Protein AF-A0A226MWG5-F1 (afdb_monomer_lite)

Organism: Callipepla squamata (NCBI:txid9009)

Secondary structure (DSSP, 8-state):
----------HHHHHHHHHHT--S-TT---EEE-TTT-BEEEE-TTHHHHTT--HHHHTT-BGGGGS-TTTHHHHHHHHGGG----S---------

Sequence (96 aa):
MFHTDVVTYSIEELVAVASEHTPKNSDTFVAVFSLLSGRIVHISEQAASILNCKKKVLDSSRFVELLAPQDASVFYTHTDQSHLPLWSTESQTGGT

Foldseek 3Di:
DDPPPPDDDDPVRVVVVVVVPDDVDLQDWDFDADLAQQFTPDIDPSVCVNLVHDPVCNHRDRPCVSPDPVCSVVVCVVCVVVVRDPNPDPPPPPDD

InterPro domains:
  IPR048814 Period circadian protein homolog 1-3, PAS-A domain [PF21353] (27-93)
  IPR050760 Period circadian regulator [PTHR11269] (3-93)

Radius of gyration: 15.82 Å; chains: 1; bounding box: 39×51×32 Å

Structure (mmCIF, N/CA/C/O backbone):
data_AF-A0A226MWG5-F1
#
_entry.id   AF-A0A226MWG5-F1
#
loop_
_atom_site.group_PDB
_atom_site.id
_atom_site.type_symbol
_atom_site.label_atom_id
_atom_site.label_alt_id
_atom_site.label_comp_id
_atom_site.label_asym_id
_atom_site.label_entity_id
_atom_site.label_seq_id
_atom_site.pdbx_PDB_ins_code
_atom_site.Cartn_x
_atom_site.Cartn_y
_atom_site.Cartn_z
_atom_site.occupancy
_atom_site.B_iso_or_equiv
_atom_site.auth_seq_id
_atom_site.auth_comp_id
_atom_site.auth_asym_id
_atom_site.auth_atom_id
_atom_site.pdbx_PDB_model_num
ATOM 1 N N . MET A 1 1 ? 23.412 -13.337 -21.644 1.00 40.44 1 MET A N 1
ATOM 2 C CA . MET A 1 1 ? 23.157 -13.415 -20.192 1.00 40.44 1 MET A CA 1
ATOM 3 C C . MET A 1 1 ? 23.088 -11.988 -19.688 1.00 40.44 1 MET A C 1
ATOM 5 O O . MET A 1 1 ? 24.120 -11.336 -19.644 1.00 40.44 1 MET A O 1
ATOM 9 N N . PHE A 1 2 ? 21.892 -11.460 -19.438 1.00 49.44 2 PHE A N 1
ATOM 10 C CA . PHE A 1 2 ? 21.760 -10.134 -18.840 1.00 49.44 2 PHE A CA 1
ATOM 11 C C . PHE A 1 2 ? 21.919 -10.316 -17.333 1.00 49.44 2 PHE A C 1
ATOM 13 O O . PHE A 1 2 ? 21.024 -10.835 -16.676 1.00 49.44 2 PHE A O 1
ATOM 20 N N . HIS A 1 3 ? 23.096 -9.986 -16.807 1.00 48.12 3 HIS A N 1
ATOM 21 C CA . HIS A 1 3 ? 23.249 -9.771 -15.375 1.00 48.12 3 HIS A CA 1
ATOM 22 C C . HIS A 1 3 ? 22.648 -8.396 -15.096 1.00 48.12 3 HIS A C 1
ATOM 24 O O . HIS A 1 3 ? 23.328 -7.378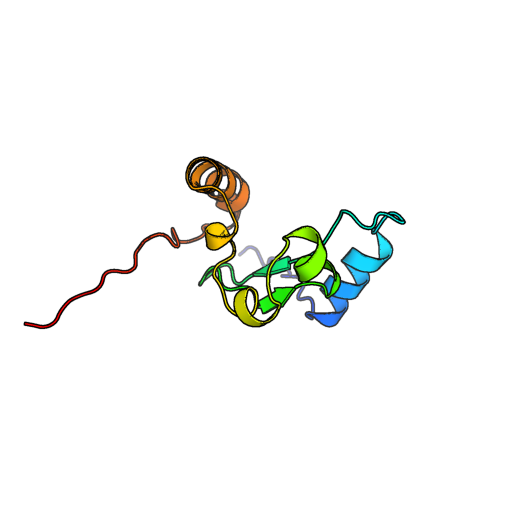 -15.183 1.00 48.12 3 HIS A O 1
ATOM 30 N N . THR A 1 4 ? 21.334 -8.348 -14.903 1.00 56.12 4 THR A N 1
ATOM 31 C CA . THR A 1 4 ? 20.707 -7.197 -14.262 1.00 56.12 4 THR A CA 1
ATOM 32 C C . THR A 1 4 ? 21.203 -7.197 -12.829 1.00 56.12 4 THR A C 1
ATOM 34 O O . THR A 1 4 ? 20.829 -8.073 -12.052 1.00 56.12 4 THR A O 1
ATOM 37 N N . ASP A 1 5 ? 22.088 -6.256 -12.519 1.00 61.53 5 ASP A N 1
ATOM 38 C CA . ASP A 1 5 ? 22.415 -5.880 -11.150 1.00 61.53 5 ASP A CA 1
ATOM 39 C C . ASP A 1 5 ? 21.100 -5.404 -10.515 1.00 61.53 5 ASP A C 1
ATOM 41 O O . ASP A 1 5 ? 20.613 -4.302 -10.775 1.00 61.53 5 ASP A O 1
ATOM 45 N N . VAL A 1 6 ? 20.402 -6.323 -9.844 1.00 66.69 6 VAL A N 1
ATOM 46 C CA . VAL A 1 6 ? 19.168 -6.002 -9.134 1.00 66.69 6 VAL A CA 1
ATOM 47 C C . VAL A 1 6 ? 19.605 -5.261 -7.888 1.00 66.69 6 VAL A C 1
ATOM 49 O O . VAL A 1 6 ? 20.097 -5.873 -6.942 1.00 66.69 6 VAL A O 1
ATOM 52 N N . VAL A 1 7 ? 19.429 -3.943 -7.898 1.00 75.00 7 VAL A N 1
ATOM 53 C CA . VAL A 1 7 ? 19.647 -3.137 -6.702 1.00 75.00 7 VAL A CA 1
ATOM 54 C C . VAL A 1 7 ? 18.605 -3.554 -5.672 1.00 75.00 7 VAL A C 1
ATOM 56 O O . VAL A 1 7 ? 17.399 -3.406 -5.876 1.00 75.00 7 VAL A O 1
ATOM 59 N N . THR A 1 8 ? 19.077 -4.135 -4.578 1.00 77.75 8 THR A N 1
ATOM 60 C CA . THR A 1 8 ? 18.239 -4.503 -3.443 1.00 77.75 8 THR A CA 1
ATOM 61 C C . THR A 1 8 ? 18.190 -3.345 -2.468 1.00 77.75 8 THR A C 1
ATOM 63 O O . THR A 1 8 ? 19.237 -2.819 -2.102 1.00 77.75 8 THR A O 1
ATOM 66 N N . TYR A 1 9 ? 16.989 -3.011 -2.012 1.00 80.62 9 TYR A N 1
ATOM 67 C CA . TYR A 1 9 ? 16.775 -2.033 -0.956 1.00 80.62 9 TYR A CA 1
ATOM 68 C C . TYR A 1 9 ? 16.108 -2.714 0.233 1.00 80.62 9 TYR A C 1
ATOM 70 O O . TYR A 1 9 ? 15.182 -3.518 0.063 1.00 80.62 9 TYR A O 1
ATOM 78 N N . SER A 1 10 ? 16.561 -2.385 1.435 1.00 84.62 10 SER A N 1
ATOM 79 C CA . SER A 1 10 ? 15.841 -2.691 2.660 1.00 84.62 10 SER A CA 1
ATOM 80 C C . SER A 1 10 ? 14.566 -1.843 2.744 1.00 84.62 10 SER A C 1
ATOM 82 O O . SER A 1 10 ? 14.408 -0.826 2.062 1.00 84.62 10 SER A O 1
ATOM 84 N N . ILE A 1 11 ? 13.620 -2.255 3.588 1.00 78.19 11 ILE A N 1
ATOM 85 C CA . ILE A 1 11 ? 12.401 -1.470 3.811 1.00 78.19 11 ILE A CA 1
ATOM 86 C C . ILE A 1 11 ? 12.758 -0.097 4.384 1.00 78.19 11 ILE A C 1
ATOM 88 O O . ILE A 1 11 ? 12.184 0.906 3.972 1.00 78.19 11 ILE A O 1
ATOM 92 N N . GLU A 1 12 ? 13.729 -0.043 5.291 1.00 80.81 12 GLU A N 1
ATOM 93 C CA . GLU A 1 12 ? 14.226 1.191 5.895 1.00 80.81 12 GLU A CA 1
ATOM 94 C C . GLU A 1 12 ? 14.818 2.135 4.840 1.00 80.81 12 GLU A C 1
ATOM 96 O O . GLU A 1 12 ? 14.563 3.337 4.886 1.00 80.81 12 GLU A O 1
ATOM 101 N N . GLU A 1 13 ? 15.543 1.600 3.854 1.00 82.81 13 GLU A N 1
ATOM 102 C CA . GLU A 1 13 ? 16.085 2.381 2.735 1.00 82.81 13 GLU A CA 1
ATOM 103 C C . GLU A 1 13 ? 14.973 2.918 1.825 1.00 82.81 13 GLU A C 1
ATOM 105 O O . GLU A 1 13 ? 14.987 4.096 1.469 1.00 82.81 13 GLU A O 1
ATOM 110 N N . LEU A 1 14 ? 13.963 2.101 1.503 1.00 77.25 14 LEU A N 1
ATOM 111 C CA . LEU A 1 14 ? 12.801 2.548 0.722 1.00 77.25 14 LEU A CA 1
ATOM 112 C C . LEU A 1 14 ? 12.014 3.647 1.447 1.00 77.25 14 LEU A C 1
ATOM 114 O O . LEU A 1 14 ? 11.565 4.610 0.823 1.00 77.25 14 LEU A O 1
ATOM 118 N N . VAL A 1 15 ? 11.875 3.525 2.767 1.00 73.44 15 VAL A N 1
ATOM 119 C CA . VAL A 1 15 ? 11.251 4.547 3.616 1.00 73.44 15 VAL A CA 1
ATOM 120 C C . VAL A 1 15 ? 12.068 5.832 3.606 1.00 73.44 15 VAL A C 1
ATOM 122 O O . VAL A 1 15 ? 11.493 6.908 3.443 1.00 73.44 15 VAL A O 1
ATOM 125 N N . ALA A 1 16 ? 13.393 5.738 3.728 1.00 78.25 16 ALA A N 1
ATOM 126 C CA . ALA A 1 16 ? 14.278 6.895 3.698 1.00 78.25 16 ALA A CA 1
ATOM 127 C C . ALA A 1 16 ? 14.188 7.640 2.356 1.00 78.25 16 ALA A C 1
ATOM 129 O O . ALA A 1 16 ? 13.949 8.849 2.355 1.00 78.25 16 ALA A O 1
ATOM 130 N N . VAL A 1 17 ? 14.263 6.924 1.228 1.00 71.19 17 VAL A N 1
ATOM 131 C CA . VAL A 1 17 ? 14.146 7.503 -0.126 1.00 71.19 17 VAL A CA 1
ATOM 132 C C . VAL A 1 17 ? 12.812 8.219 -0.307 1.00 71.19 17 VAL A C 1
ATOM 134 O O . VAL A 1 17 ? 12.765 9.335 -0.832 1.00 71.19 17 VAL A O 1
ATOM 137 N N . ALA A 1 18 ? 11.724 7.607 0.157 1.00 66.25 18 ALA A N 1
ATOM 138 C CA . ALA A 1 18 ? 10.410 8.212 0.042 1.00 66.25 18 ALA A CA 1
ATOM 139 C C . ALA A 1 18 ? 10.227 9.409 0.996 1.00 66.25 18 ALA A C 1
ATOM 141 O O . ALA A 1 18 ? 9.548 10.369 0.638 1.00 66.25 18 ALA A O 1
ATOM 142 N N . SER A 1 19 ? 10.885 9.389 2.163 1.00 63.31 19 SER A N 1
ATOM 143 C CA . SER A 1 19 ? 10.886 10.497 3.128 1.00 63.31 19 SER A CA 1
ATOM 144 C C . SER A 1 19 ? 11.686 11.716 2.647 1.00 63.31 19 SER A C 1
ATOM 146 O O . SER A 1 19 ? 11.295 12.857 2.899 1.00 63.31 19 SER A O 1
ATOM 148 N N . GLU A 1 20 ? 12.771 11.486 1.903 1.00 60.59 20 GLU A N 1
ATOM 149 C CA . GLU A 1 20 ? 13.630 12.536 1.342 1.00 60.59 20 GLU A CA 1
ATOM 150 C C . GLU A 1 20 ? 12.910 13.335 0.244 1.00 60.59 20 GLU A C 1
ATOM 152 O O . GLU A 1 20 ? 13.168 14.523 0.056 1.00 60.59 20 GLU A O 1
ATOM 157 N N . HIS A 1 21 ? 11.948 12.699 -0.433 1.00 52.66 21 HIS A N 1
ATOM 158 C CA . HIS A 1 21 ? 11.167 13.292 -1.518 1.00 52.66 21 HIS A CA 1
ATOM 159 C C . HIS A 1 21 ? 9.765 13.726 -1.104 1.00 52.66 21 HIS A C 1
ATOM 161 O O . HIS A 1 21 ? 9.055 14.288 -1.937 1.00 52.66 21 HIS A O 1
ATOM 167 N N . THR A 1 22 ? 9.345 13.493 0.145 1.00 50.06 22 THR A N 1
ATOM 168 C CA . THR A 1 22 ? 8.071 14.026 0.632 1.00 50.06 22 THR A CA 1
ATOM 169 C C . THR A 1 22 ? 8.135 15.549 0.579 1.00 50.06 22 THR A C 1
ATOM 171 O O . THR A 1 22 ? 8.911 16.164 1.320 1.00 50.06 22 THR A O 1
ATOM 174 N N . PRO A 1 23 ? 7.284 16.213 -0.226 1.00 51.38 23 PRO A N 1
ATOM 175 C CA . PRO A 1 23 ? 6.934 17.583 0.080 1.00 51.38 23 PRO A CA 1
ATOM 176 C C . PRO A 1 23 ? 6.414 17.609 1.520 1.00 51.38 23 PRO A C 1
ATOM 178 O O . PRO A 1 23 ? 6.040 16.593 2.100 1.00 51.38 23 PRO A O 1
ATOM 181 N N . LYS A 1 24 ? 6.334 18.788 2.116 1.00 60.31 24 LYS A N 1
ATOM 182 C CA . LYS A 1 24 ? 5.692 19.014 3.417 1.00 60.31 24 LYS A CA 1
ATOM 183 C C . LYS A 1 24 ? 4.161 18.792 3.323 1.00 60.31 24 LYS A C 1
ATOM 185 O O . LYS A 1 24 ? 3.394 19.657 3.729 1.00 60.31 24 LYS A O 1
ATOM 190 N N . ASN A 1 25 ? 3.707 17.712 2.684 1.00 64.19 25 ASN A N 1
ATOM 191 C CA . ASN A 1 25 ? 2.326 17.408 2.358 1.00 64.19 25 ASN A CA 1
ATOM 192 C C . ASN A 1 25 ? 1.818 16.279 3.263 1.00 64.19 25 ASN A C 1
ATOM 194 O O . ASN A 1 25 ? 2.283 15.145 3.245 1.00 64.19 25 ASN A O 1
ATOM 198 N N . SER A 1 26 ? 0.817 16.598 4.074 1.00 74.12 26 SER A N 1
ATOM 199 C CA . SER A 1 26 ? 0.124 15.618 4.918 1.00 74.12 26 SER A CA 1
ATOM 200 C C . SER A 1 26 ? -0.748 14.644 4.124 1.00 74.12 26 SER A C 1
ATOM 202 O O . SER A 1 26 ? -1.329 13.741 4.713 1.00 74.12 26 SER A O 1
ATOM 204 N N . ASP A 1 27 ? -0.847 14.834 2.806 1.00 84.19 27 ASP A N 1
ATOM 205 C CA . ASP A 1 27 ? -1.823 14.165 1.942 1.00 84.19 27 ASP A CA 1
ATOM 206 C C . ASP A 1 27 ? -1.194 13.037 1.109 1.00 84.19 27 ASP A C 1
ATOM 208 O O . ASP A 1 27 ? -1.858 12.417 0.284 1.00 84.19 27 ASP A O 1
ATOM 212 N N . THR A 1 28 ? 0.104 12.772 1.287 1.00 85.00 28 THR A N 1
ATOM 213 C CA . THR A 1 28 ? 0.827 11.692 0.602 1.00 85.00 28 THR A CA 1
ATOM 214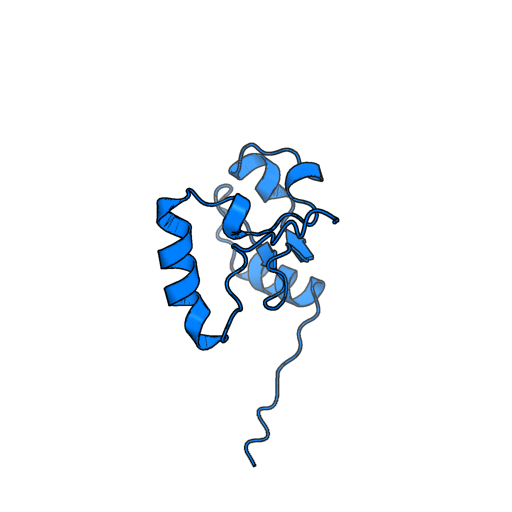 C C . THR A 1 28 ? 1.283 10.635 1.601 1.00 85.00 28 THR A C 1
ATOM 216 O O . THR A 1 28 ? 1.693 10.943 2.721 1.00 85.00 28 THR A O 1
ATOM 219 N N . PHE A 1 29 ? 1.218 9.374 1.182 1.00 86.75 29 PHE A N 1
ATOM 220 C CA . PHE A 1 29 ? 1.738 8.230 1.921 1.00 86.75 29 PHE A CA 1
ATOM 221 C C . PHE A 1 29 ? 2.490 7.290 0.981 1.00 86.75 29 PHE A C 1
ATOM 223 O O . PHE A 1 29 ? 2.361 7.376 -0.241 1.00 86.75 29 PHE A O 1
ATOM 230 N N . VAL A 1 30 ? 3.263 6.381 1.566 1.00 85.94 30 VAL A N 1
ATOM 231 C CA . VAL A 1 30 ? 4.098 5.420 0.839 1.00 85.94 30 VAL A CA 1
ATOM 232 C C . VAL A 1 30 ? 3.697 4.016 1.263 1.00 85.94 30 VAL A C 1
ATOM 234 O O . VAL A 1 30 ? 3.531 3.747 2.455 1.00 85.94 30 VAL A O 1
ATOM 237 N N . ALA A 1 31 ? 3.552 3.118 0.292 1.00 88.38 31 ALA A N 1
ATOM 238 C CA . ALA A 1 31 ? 3.304 1.704 0.529 1.00 88.38 31 ALA A CA 1
ATOM 239 C C . ALA A 1 31 ? 4.252 0.858 -0.323 1.00 88.38 31 ALA A C 1
ATOM 241 O O . ALA A 1 31 ? 4.428 1.108 -1.514 1.00 88.38 31 ALA A O 1
ATOM 242 N N . VAL A 1 32 ? 4.829 -0.165 0.299 1.00 87.75 32 VAL A N 1
ATOM 243 C CA . VAL A 1 32 ? 5.617 -1.208 -0.355 1.00 87.75 32 VAL A CA 1
ATOM 244 C C . VAL A 1 32 ? 4.824 -2.497 -0.237 1.00 87.75 32 VAL A C 1
ATOM 246 O O . VAL A 1 32 ? 4.457 -2.911 0.865 1.00 87.75 32 VAL A O 1
ATOM 249 N N . PHE A 1 33 ? 4.555 -3.143 -1.362 1.00 88.31 33 PHE A N 1
ATOM 250 C CA . PHE A 1 33 ? 3.816 -4.397 -1.409 1.00 88.31 33 PHE A CA 1
ATOM 251 C C . PHE A 1 33 ? 4.598 -5.461 -2.171 1.00 88.31 33 PHE A C 1
ATOM 253 O O . PHE A 1 33 ? 5.417 -5.185 -3.045 1.00 88.31 33 PHE A O 1
ATOM 260 N N . SER A 1 34 ? 4.329 -6.710 -1.821 1.00 85.25 34 SER A N 1
ATOM 261 C CA . SER A 1 34 ? 4.884 -7.867 -2.502 1.00 85.25 34 SER A CA 1
ATOM 262 C C . SER A 1 34 ? 4.278 -7.984 -3.895 1.00 85.25 34 SER A C 1
ATOM 264 O O . SER A 1 34 ? 3.072 -8.143 -4.039 1.00 85.25 34 SER A O 1
ATOM 266 N N . LEU A 1 35 ? 5.124 -8.001 -4.918 1.00 80.19 35 LEU A N 1
ATOM 267 C CA . LEU A 1 35 ? 4.721 -8.269 -6.298 1.00 80.19 35 LEU A CA 1
ATOM 268 C C . LEU A 1 35 ? 4.059 -9.657 -6.457 1.00 80.19 35 LEU A C 1
ATOM 270 O O . LEU A 1 35 ? 3.088 -9.818 -7.191 1.00 80.19 35 LEU A O 1
ATOM 274 N N . LEU A 1 36 ? 4.522 -10.652 -5.695 1.00 80.69 36 LEU A N 1
ATOM 275 C CA . LEU A 1 36 ? 4.004 -12.023 -5.748 1.00 80.69 36 LEU A CA 1
ATOM 276 C C . LEU A 1 36 ? 2.598 -12.161 -5.149 1.00 80.69 36 LEU A C 1
ATOM 278 O O . LEU A 1 36 ? 1.765 -12.877 -5.694 1.00 80.69 36 LEU A O 1
ATOM 282 N N . SER A 1 37 ? 2.340 -11.513 -4.011 1.00 85.12 37 SER A N 1
AT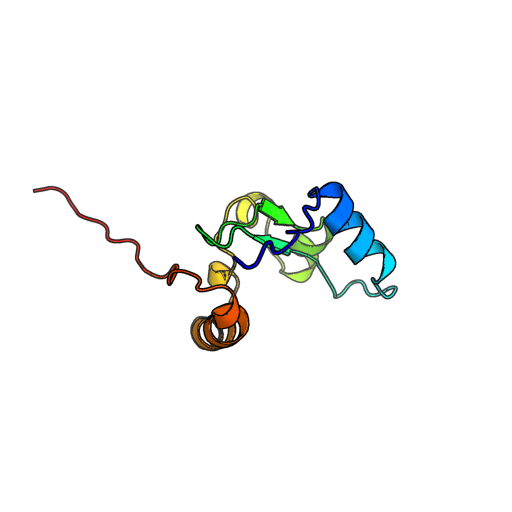OM 283 C CA . SER A 1 37 ? 1.109 -11.730 -3.229 1.00 85.12 37 SER A CA 1
ATOM 284 C C . SER A 1 37 ? 0.163 -10.533 -3.186 1.00 85.12 37 SER A C 1
ATOM 286 O O . SER A 1 37 ? -0.972 -10.662 -2.724 1.00 85.12 37 SER A O 1
ATOM 288 N N . GLY A 1 38 ? 0.652 -9.360 -3.575 1.00 87.12 38 GLY A N 1
ATOM 289 C CA . GLY A 1 38 ? -0.023 -8.078 -3.425 1.00 87.12 38 GLY A CA 1
ATOM 290 C C . GLY A 1 38 ? -0.102 -7.534 -2.023 1.00 87.12 38 GLY A C 1
ATOM 291 O O . GLY A 1 38 ? -0.612 -6.430 -1.838 1.00 87.12 38 GLY A O 1
ATOM 292 N N . ARG A 1 39 ? 0.379 -8.290 -1.034 1.00 90.69 39 ARG A N 1
ATOM 293 C CA . ARG A 1 39 ? 0.289 -7.895 0.366 1.00 90.69 39 ARG A CA 1
ATOM 294 C C . ARG A 1 39 ? 1.228 -6.744 0.662 1.00 90.69 39 ARG A C 1
ATOM 296 O O . ARG A 1 39 ? 2.389 -6.762 0.250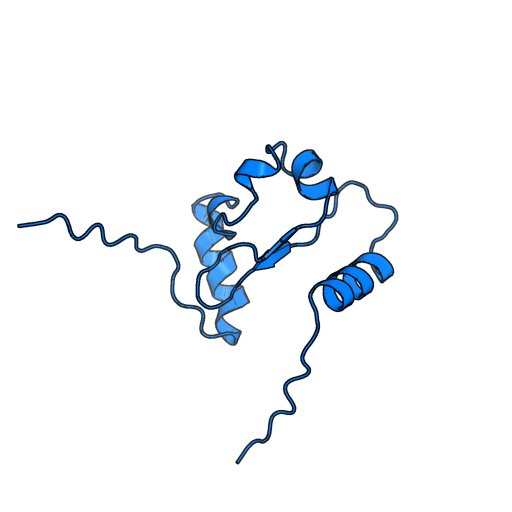 1.00 90.69 39 ARG A O 1
ATOM 303 N N . ILE A 1 40 ? 0.723 -5.783 1.416 1.00 90.94 40 ILE A N 1
ATOM 304 C CA . ILE A 1 40 ? 1.498 -4.674 1.955 1.00 90.94 40 ILE A CA 1
ATOM 305 C C . ILE A 1 40 ? 2.540 -5.242 2.928 1.00 90.94 40 ILE A C 1
ATOM 307 O O . ILE A 1 40 ? 2.195 -5.911 3.901 1.00 90.94 40 ILE A O 1
ATOM 311 N N . VAL A 1 41 ? 3.815 -4.987 2.633 1.00 88.44 41 VAL A N 1
ATOM 312 C CA . VAL A 1 41 ? 4.979 -5.353 3.460 1.00 88.44 41 VAL A CA 1
ATOM 313 C C . VAL A 1 41 ? 5.365 -4.185 4.363 1.00 88.44 41 VAL A C 1
ATOM 315 O O . VAL A 1 41 ? 5.775 -4.384 5.502 1.00 88.44 41 VAL A O 1
ATOM 318 N N . HIS A 1 42 ? 5.199 -2.961 3.865 1.00 87.94 42 HIS A N 1
ATOM 319 C CA . HIS A 1 42 ? 5.401 -1.746 4.635 1.00 87.94 42 HIS A CA 1
ATOM 320 C C . HIS A 1 42 ? 4.423 -0.661 4.193 1.00 87.94 42 HIS A C 1
ATOM 322 O O . HIS A 1 42 ? 4.131 -0.523 3.006 1.00 87.94 42 HIS A O 1
ATOM 328 N N . ILE A 1 43 ? 3.951 0.139 5.145 1.00 87.19 43 ILE A N 1
ATOM 329 C CA . ILE A 1 43 ? 3.136 1.320 4.880 1.00 87.19 43 ILE A CA 1
ATOM 330 C C . ILE A 1 43 ? 3.493 2.423 5.876 1.00 87.19 43 ILE A C 1
ATOM 332 O O . ILE A 1 43 ? 3.614 2.169 7.077 1.00 87.19 43 ILE A O 1
ATOM 336 N N . SER A 1 44 ? 3.674 3.644 5.373 1.00 85.06 44 SER A N 1
ATOM 337 C CA . SER A 1 44 ? 4.036 4.802 6.197 1.00 85.06 44 SER A CA 1
ATOM 338 C C . SER A 1 44 ? 2.964 5.102 7.248 1.00 85.06 44 SER A C 1
ATOM 340 O O . SER A 1 44 ? 1.770 4.923 6.989 1.00 85.06 44 SER A O 1
ATOM 342 N N . GLU A 1 45 ? 3.365 5.629 8.406 1.00 83.88 45 GLU A N 1
ATOM 343 C CA . GLU A 1 45 ? 2.474 5.823 9.559 1.00 83.88 45 GLU A CA 1
ATOM 344 C C . GLU A 1 45 ? 1.242 6.691 9.260 1.00 83.88 45 GLU A C 1
ATOM 346 O O . GLU A 1 45 ? 0.145 6.378 9.729 1.00 83.88 45 GLU A O 1
ATOM 351 N N . GLN A 1 46 ? 1.390 7.732 8.434 1.00 85.44 46 GLN A N 1
ATOM 352 C CA . GLN A 1 46 ? 0.296 8.647 8.085 1.00 85.44 46 GLN A CA 1
ATOM 353 C C . GLN A 1 46 ? -0.806 8.026 7.208 1.00 85.44 46 GLN A C 1
ATOM 355 O O . GLN A 1 46 ? -1.902 8.583 7.123 1.00 85.44 46 GLN A O 1
ATOM 360 N N . ALA A 1 47 ? -0.564 6.868 6.581 1.00 88.69 47 ALA A N 1
ATOM 361 C CA . ALA A 1 47 ? -1.504 6.273 5.629 1.00 88.69 47 ALA A CA 1
ATOM 362 C C . ALA A 1 47 ? -2.861 5.945 6.263 1.00 88.69 47 ALA A C 1
ATOM 364 O O . ALA A 1 47 ? -3.896 6.132 5.636 1.00 88.69 47 ALA A O 1
ATOM 365 N N . ALA A 1 48 ? -2.869 5.509 7.527 1.00 90.31 48 ALA A N 1
ATOM 366 C CA . ALA A 1 48 ? -4.100 5.237 8.267 1.00 90.31 48 ALA A CA 1
ATOM 367 C C . ALA A 1 48 ? -4.997 6.483 8.371 1.00 90.31 48 ALA A C 1
ATOM 369 O O . ALA A 1 48 ? -6.214 6.384 8.224 1.00 90.31 48 ALA A O 1
ATOM 370 N N . SER A 1 49 ? -4.391 7.658 8.571 1.00 89.62 49 SER A N 1
ATOM 371 C CA . SER A 1 49 ? -5.113 8.930 8.627 1.00 89.62 49 SER A CA 1
ATOM 372 C C . SER A 1 49 ? -5.619 9.352 7.249 1.00 89.62 49 SER A C 1
ATOM 374 O O . SER A 1 49 ? -6.775 9.743 7.126 1.00 89.62 49 SER A O 1
ATOM 376 N N . ILE A 1 50 ? -4.779 9.249 6.215 1.00 90.62 50 ILE A N 1
ATOM 377 C CA . ILE A 1 50 ? -5.123 9.670 4.844 1.00 90.62 50 ILE A CA 1
ATOM 378 C C . ILE A 1 50 ? -6.220 8.781 4.250 1.00 90.62 50 ILE A C 1
ATOM 380 O O . ILE A 1 50 ? -7.178 9.275 3.664 1.00 90.62 50 ILE A O 1
ATOM 384 N N . LEU A 1 51 ? -6.110 7.466 4.439 1.00 91.06 51 LEU A N 1
ATOM 385 C CA . LEU A 1 51 ? -7.074 6.482 3.941 1.00 91.06 51 LEU A CA 1
ATOM 386 C C . LEU A 1 51 ? -8.298 6.332 4.852 1.00 91.06 51 LEU A C 1
ATOM 388 O O . LEU A 1 51 ? -9.180 5.526 4.559 1.00 91.06 51 LEU A O 1
ATOM 392 N N . ASN A 1 52 ? -8.341 7.054 5.978 1.00 92.12 52 ASN A N 1
ATOM 393 C CA . ASN A 1 52 ? -9.372 6.920 7.007 1.00 92.12 52 ASN A CA 1
ATOM 394 C C . ASN A 1 52 ? -9.608 5.446 7.423 1.00 92.12 52 ASN A C 1
ATOM 396 O O . ASN A 1 52 ? -10.738 4.978 7.574 1.00 92.12 52 ASN A O 1
ATOM 400 N N . CYS A 1 53 ? -8.514 4.695 7.577 1.00 88.75 53 CYS A N 1
ATOM 401 C CA . CYS A 1 53 ? -8.501 3.259 7.849 1.00 88.75 53 CYS A CA 1
ATOM 402 C C . CYS A 1 53 ? -7.758 2.959 9.154 1.00 88.75 53 CYS A C 1
ATOM 404 O O . CYS A 1 53 ? -6.810 3.639 9.536 1.00 88.75 53 CYS A O 1
ATOM 406 N N . LYS A 1 54 ? -8.141 1.886 9.853 1.00 87.69 54 LYS A N 1
ATOM 407 C CA . LYS A 1 54 ? -7.379 1.438 11.031 1.00 87.69 54 LYS A CA 1
ATOM 408 C C . LYS A 1 54 ? -6.063 0.811 10.564 1.00 87.69 54 LYS A C 1
ATOM 410 O O . LYS A 1 54 ? -6.098 -0.019 9.666 1.00 87.69 54 LYS A O 1
ATOM 415 N N . LYS A 1 55 ? -4.936 1.101 11.228 1.00 83.44 55 LYS A N 1
ATOM 416 C CA . LYS A 1 55 ? -3.617 0.517 10.890 1.00 83.44 55 LYS A CA 1
ATOM 417 C C . LYS A 1 55 ? -3.659 -1.013 10.749 1.00 83.44 55 LYS A C 1
ATOM 419 O O . LYS A 1 55 ? -3.236 -1.541 9.735 1.00 83.44 55 LYS A O 1
ATOM 424 N N . LYS A 1 56 ? -4.346 -1.695 11.673 1.00 84.94 56 LYS A N 1
ATOM 425 C CA . LYS A 1 56 ? -4.569 -3.154 11.633 1.00 84.94 56 LYS A CA 1
ATOM 426 C C . LYS A 1 56 ? -5.294 -3.687 10.386 1.00 84.94 56 LYS A C 1
ATOM 428 O O . LYS A 1 56 ? -5.275 -4.883 10.153 1.00 84.94 56 LYS A O 1
ATOM 433 N N . VAL A 1 57 ? -6.027 -2.832 9.669 1.00 85.88 57 VAL A N 1
ATOM 434 C CA . VAL A 1 57 ? -6.710 -3.177 8.409 1.00 85.88 57 VAL A CA 1
ATOM 435 C C . VAL A 1 57 ? -5.762 -2.999 7.227 1.00 85.88 57 VAL A C 1
ATOM 437 O O . VAL A 1 57 ? -5.954 -3.630 6.203 1.00 85.88 57 VAL A O 1
ATOM 440 N N . LEU A 1 58 ? -4.741 -2.156 7.355 1.00 88.12 58 LEU A N 1
ATOM 441 C CA . LEU A 1 58 ? -3.706 -1.993 6.337 1.00 88.12 58 LEU A CA 1
ATOM 442 C C . LEU A 1 58 ? -2.627 -3.076 6.463 1.00 88.12 58 LEU A C 1
ATOM 444 O O . LEU A 1 58 ? -2.050 -3.488 5.460 1.00 88.12 58 LEU A O 1
ATOM 448 N N . ASP A 1 59 ? -2.381 -3.561 7.682 1.00 83.75 59 ASP A N 1
ATOM 449 C CA . ASP A 1 59 ? -1.393 -4.603 7.956 1.00 83.75 59 ASP A CA 1
ATOM 450 C C . ASP A 1 59 ? -1.702 -5.886 7.164 1.00 83.75 59 ASP A C 1
ATOM 452 O O . ASP A 1 59 ? -2.709 -6.555 7.384 1.00 83.75 59 ASP A O 1
ATOM 456 N N . SER A 1 60 ? -0.792 -6.261 6.259 1.00 81.75 60 SER A N 1
ATOM 457 C CA . SER A 1 60 ? -0.855 -7.478 5.429 1.00 81.75 60 SER A CA 1
ATOM 458 C C . SER A 1 60 ? -2.034 -7.591 4.448 1.00 81.75 60 SER A C 1
ATOM 460 O O . SER A 1 60 ? -2.175 -8.641 3.806 1.00 81.75 60 SER A O 1
ATOM 462 N N . SER A 1 61 ? -2.849 -6.547 4.283 1.00 91.62 61 SER A N 1
ATOM 463 C CA . SER A 1 61 ? -3.901 -6.493 3.255 1.00 91.62 61 SER A CA 1
ATOM 464 C C . SER A 1 61 ? -3.311 -6.417 1.855 1.00 91.62 61 SER A C 1
ATOM 466 O O . SER A 1 61 ? -2.155 -6.008 1.680 1.00 91.62 61 SER A O 1
ATOM 468 N N . ARG A 1 62 ? -4.079 -6.829 0.842 1.00 91.12 62 ARG A N 1
ATOM 469 C CA . ARG A 1 62 ? -3.634 -6.657 -0.547 1.00 91.12 62 ARG A CA 1
ATOM 470 C C . ARG A 1 62 ? -3.821 -5.199 -0.944 1.00 91.12 62 ARG A C 1
ATOM 472 O O . ARG A 1 62 ? -4.870 -4.626 -0.683 1.00 91.12 62 ARG A O 1
ATOM 479 N N . PHE A 1 63 ? -2.843 -4.598 -1.620 1.00 90.81 63 PHE A N 1
ATOM 480 C CA . PHE A 1 63 ? -2.932 -3.178 -1.986 1.00 90.81 63 PHE A CA 1
ATOM 481 C C . PHE A 1 63 ? -4.180 -2.862 -2.832 1.00 90.81 63 PHE A C 1
ATOM 483 O O . PHE A 1 63 ? -4.821 -1.835 -2.638 1.00 90.81 63 PHE A O 1
ATOM 490 N N . VAL A 1 64 ? -4.585 -3.784 -3.709 1.00 89.50 64 VAL A N 1
ATOM 491 C CA . VAL A 1 64 ? -5.790 -3.637 -4.543 1.00 89.50 64 VAL A CA 1
ATOM 492 C C . VAL A 1 64 ? -7.104 -3.615 -3.761 1.00 89.50 64 VAL A C 1
ATOM 494 O O . VAL A 1 64 ? -8.087 -3.104 -4.279 1.00 89.50 64 VAL A O 1
ATOM 497 N N . GLU A 1 65 ? -7.136 -4.110 -2.520 1.00 90.56 65 GLU A N 1
ATOM 498 C CA . GLU A 1 65 ? -8.320 -4.021 -1.646 1.00 90.56 65 GLU A CA 1
ATOM 499 C C . GLU A 1 65 ? -8.561 -2.585 -1.153 1.00 90.56 65 GLU A C 1
ATOM 501 O O . GLU A 1 65 ? -9.642 -2.275 -0.658 1.00 90.56 65 GLU A O 1
ATOM 506 N N . LEU A 1 66 ? -7.566 -1.701 -1.299 1.00 90.62 66 LEU A N 1
ATOM 507 C CA . LEU A 1 66 ? -7.678 -0.272 -0.999 1.00 90.62 66 LEU A CA 1
ATOM 508 C C . LEU A 1 66 ? -8.182 0.546 -2.196 1.00 90.62 66 LEU A C 1
ATOM 510 O O . LEU A 1 66 ? -8.484 1.729 -2.042 1.00 90.62 66 LEU A O 1
ATOM 514 N N . LEU A 1 67 ? -8.239 -0.057 -3.386 1.00 91.00 67 LEU A N 1
ATOM 515 C CA . LEU A 1 67 ? -8.671 0.601 -4.614 1.00 91.00 67 LEU A CA 1
ATOM 516 C C . LEU A 1 67 ? -10.165 0.381 -4.840 1.00 91.00 67 LEU A C 1
ATOM 518 O O . LEU A 1 67 ? -10.729 -0.649 -4.466 1.00 91.00 67 LEU A O 1
ATOM 522 N N . ALA A 1 68 ? -10.811 1.330 -5.515 1.00 90.62 68 ALA A N 1
ATOM 523 C CA . ALA A 1 68 ? -12.149 1.077 -6.019 1.00 90.62 68 ALA A CA 1
ATOM 524 C C . ALA A 1 68 ? -12.088 -0.017 -7.111 1.00 90.62 68 ALA A C 1
ATOM 526 O O . ALA A 1 68 ? -11.111 -0.066 -7.867 1.00 90.62 68 ALA A O 1
ATOM 527 N N . PRO A 1 69 ? -13.106 -0.892 -7.241 1.00 87.94 69 PRO A N 1
ATOM 528 C CA . PRO A 1 69 ? -13.061 -2.023 -8.173 1.00 87.94 69 PRO A CA 1
ATOM 529 C C . PRO A 1 69 ? -12.733 -1.638 -9.623 1.00 87.94 69 PRO A C 1
ATOM 531 O O . PRO A 1 69 ? -12.065 -2.393 -10.328 1.00 87.94 69 PRO A O 1
ATOM 534 N N . GLN A 1 70 ? -13.168 -0.455 -10.063 1.00 89.56 70 GLN A N 1
ATOM 535 C CA . GLN A 1 70 ? -12.901 0.067 -11.403 1.00 89.56 70 GLN A CA 1
ATOM 536 C C . GLN A 1 70 ? -11.435 0.461 -11.643 1.00 89.56 70 GLN A C 1
ATOM 538 O O . GLN A 1 70 ? -10.989 0.447 -12.788 1.00 89.56 70 GLN A O 1
ATOM 543 N N . ASP A 1 71 ? -10.682 0.772 -10.585 1.00 90.12 71 ASP A N 1
ATOM 544 C CA . ASP A 1 71 ? -9.305 1.268 -10.680 1.00 90.12 71 ASP A CA 1
ATOM 545 C C . ASP A 1 71 ? -8.273 0.134 -10.597 1.00 90.12 71 ASP A C 1
ATOM 547 O O . ASP A 1 71 ? -7.114 0.305 -10.978 1.00 90.12 71 ASP A O 1
ATOM 551 N N . ALA A 1 72 ? -8.688 -1.056 -10.147 1.00 87.38 72 ALA A N 1
ATOM 552 C CA . ALA A 1 72 ? -7.802 -2.209 -10.005 1.00 87.38 72 ALA A CA 1
ATOM 553 C C . ALA A 1 72 ? -7.186 -2.643 -11.346 1.00 87.38 72 ALA A C 1
ATOM 555 O O . ALA A 1 72 ? -5.998 -2.952 -11.410 1.00 87.38 72 ALA A O 1
ATOM 556 N N . SER A 1 73 ? -7.962 -2.629 -12.435 1.00 84.62 73 SER A N 1
ATOM 557 C CA . SER A 1 73 ? -7.462 -2.992 -13.769 1.00 84.62 73 SER A CA 1
ATOM 55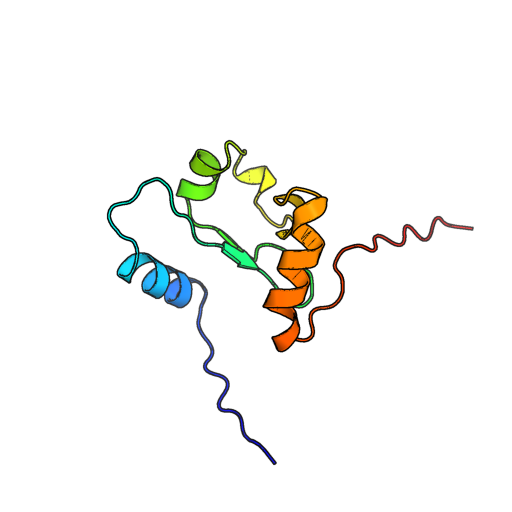8 C C . SER A 1 73 ? -6.402 -2.007 -14.268 1.00 84.62 73 SER A C 1
ATOM 560 O O . SER A 1 73 ? -5.362 -2.433 -14.763 1.00 84.62 73 SER A O 1
ATOM 562 N N . VAL A 1 74 ? -6.623 -0.705 -14.065 1.00 87.75 74 VAL A N 1
ATOM 563 C CA . VAL A 1 74 ? -5.675 0.362 -14.421 1.00 87.75 74 VAL A CA 1
ATOM 564 C C . VAL A 1 74 ? -4.393 0.248 -13.598 1.00 87.75 74 VAL A C 1
ATOM 566 O O . VAL A 1 74 ? -3.294 0.435 -14.123 1.00 87.75 74 VAL A O 1
ATOM 569 N N . PHE A 1 75 ? -4.503 -0.094 -12.315 1.00 86.25 75 PHE A N 1
ATOM 570 C CA . PHE A 1 75 ? -3.339 -0.362 -11.476 1.00 86.25 75 PHE A CA 1
ATOM 571 C C . PHE A 1 75 ? -2.510 -1.542 -12.011 1.00 86.25 75 PHE A C 1
ATOM 573 O O . PHE A 1 75 ? -1.285 -1.440 -12.122 1.00 86.25 75 PHE A O 1
ATOM 580 N N . TYR A 1 76 ? -3.161 -2.635 -12.423 1.00 78.88 76 TYR A N 1
ATOM 581 C CA . TYR A 1 76 ? -2.467 -3.777 -13.023 1.00 78.88 76 TYR A CA 1
ATOM 582 C C . TYR A 1 76 ? -1.786 -3.434 -14.348 1.00 78.88 76 TYR A C 1
ATOM 584 O O . TYR A 1 76 ? -0.626 -3.792 -14.527 1.00 78.88 76 TYR A O 1
ATOM 592 N N . THR A 1 77 ? -2.426 -2.677 -15.245 1.00 80.69 77 THR A N 1
ATOM 593 C CA . THR A 1 77 ? -1.795 -2.309 -16.529 1.00 80.69 77 THR A CA 1
ATOM 594 C C . THR A 1 77 ? -0.521 -1.484 -16.348 1.00 80.69 77 THR A C 1
ATOM 596 O O . THR A 1 77 ? 0.406 -1.598 -17.141 1.00 80.69 77 THR A O 1
ATOM 599 N N . HIS A 1 78 ? -0.448 -0.656 -15.303 1.00 79.19 78 HIS A N 1
ATOM 600 C CA . HIS A 1 78 ? 0.739 0.161 -15.019 1.00 79.19 78 HIS A CA 1
ATOM 601 C C . HIS A 1 78 ? 1.803 -0.581 -14.204 1.00 79.19 78 HIS A C 1
ATOM 603 O O . HIS A 1 78 ? 2.951 -0.146 -14.154 1.00 79.19 78 HIS A O 1
ATOM 609 N N . THR A 1 79 ? 1.447 -1.715 -13.601 1.00 73.50 79 THR A N 1
ATOM 610 C CA . THR A 1 79 ? 2.385 -2.609 -12.910 1.00 73.50 79 THR A CA 1
ATOM 611 C C . THR A 1 79 ? 2.789 -3.819 -13.767 1.00 73.50 79 THR A C 1
ATOM 613 O O . THR A 1 79 ? 3.622 -4.621 -13.353 1.00 73.50 79 THR A O 1
ATOM 616 N N . ASP A 1 80 ? 2.279 -3.908 -15.001 1.00 60.34 80 ASP A N 1
ATOM 617 C CA . ASP A 1 80 ? 2.464 -5.011 -15.957 1.00 60.34 80 ASP A CA 1
ATOM 618 C C . ASP A 1 80 ? 3.929 -5.221 -16.384 1.00 60.34 80 ASP A C 1
ATOM 620 O O . ASP A 1 80 ? 4.360 -6.345 -16.636 1.00 60.34 80 ASP A O 1
ATOM 624 N N . GLN A 1 81 ? 4.762 -4.170 -16.331 1.00 56.12 81 GLN A N 1
ATOM 625 C CA . GLN A 1 81 ? 6.221 -4.296 -16.513 1.00 56.12 81 GLN A CA 1
ATOM 626 C C . GLN A 1 81 ? 6.878 -5.237 -15.487 1.00 56.12 81 GLN A C 1
ATOM 628 O O . GLN A 1 81 ? 7.997 -5.699 -15.698 1.00 56.12 81 GLN A O 1
ATOM 633 N N . SE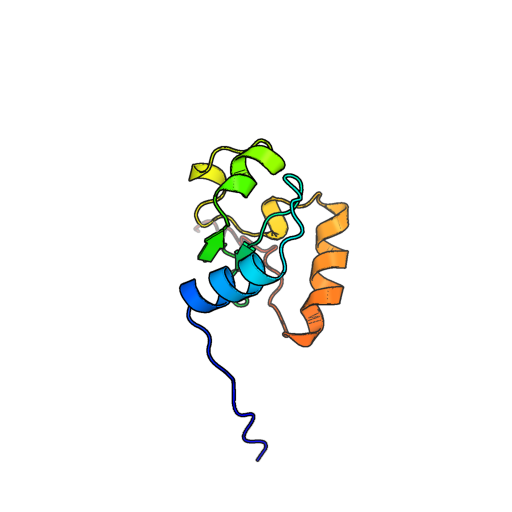R A 1 82 ? 6.190 -5.527 -14.380 1.00 55.31 82 SER A N 1
ATOM 634 C CA . SER A 1 82 ? 6.640 -6.442 -13.331 1.00 55.31 82 SER A CA 1
ATOM 635 C C . SER A 1 82 ? 6.066 -7.863 -13.458 1.00 55.31 82 SER A C 1
ATOM 637 O O . SER A 1 82 ? 6.325 -8.679 -12.575 1.00 55.31 82 SER A O 1
ATOM 639 N N . HIS A 1 83 ? 5.296 -8.178 -14.514 1.00 58.94 83 HIS A N 1
ATOM 640 C CA . HIS A 1 83 ? 4.639 -9.482 -14.718 1.00 58.94 83 HIS A CA 1
ATOM 641 C C . HIS A 1 83 ? 3.851 -9.971 -13.487 1.00 58.94 83 HIS A C 1
ATOM 643 O O . HIS A 1 83 ? 3.954 -11.133 -13.081 1.00 58.94 83 HIS A O 1
ATOM 649 N N . LEU A 1 84 ? 3.096 -9.076 -12.844 1.00 56.81 84 LEU A N 1
ATOM 650 C CA . LEU A 1 84 ? 2.405 -9.412 -11.599 1.00 56.81 84 LEU A CA 1
ATOM 651 C C . LEU A 1 84 ? 1.263 -10.401 -11.846 1.00 56.81 84 LEU A C 1
ATOM 653 O O . LEU A 1 84 ? 0.458 -10.182 -12.752 1.00 56.81 84 LEU A O 1
ATOM 657 N N . PRO A 1 85 ? 1.138 -11.470 -11.039 1.00 59.19 85 PRO A N 1
ATOM 658 C CA . PRO A 1 85 ? -0.046 -12.315 -11.094 1.00 59.19 85 PRO A CA 1
ATOM 659 C C . PRO A 1 85 ? -1.281 -11.484 -10.716 1.00 59.19 85 PRO A C 1
ATOM 661 O O . PRO A 1 85 ? -1.221 -10.671 -9.793 1.00 59.19 85 PRO A O 1
ATOM 664 N N . LEU A 1 86 ? -2.420 -11.702 -11.386 1.00 61.03 86 LEU A N 1
ATOM 665 C CA . LEU A 1 86 ? -3.682 -11.091 -10.959 1.00 61.03 86 LEU A CA 1
ATOM 666 C C . LEU A 1 86 ? -3.996 -11.538 -9.523 1.00 61.03 86 LEU A C 1
ATOM 668 O O . LEU A 1 86 ? -4.258 -12.715 -9.270 1.00 61.03 86 LEU A O 1
ATOM 672 N N . TRP A 1 87 ? -4.025 -10.601 -8.571 1.00 58.19 87 TRP A N 1
ATOM 673 C CA . TRP A 1 87 ? -4.351 -10.893 -7.166 1.00 58.19 87 TRP A CA 1
ATOM 674 C C . TRP A 1 87 ? -5.859 -11.063 -6.920 1.00 58.19 87 TRP A C 1
ATOM 676 O O . TRP A 1 87 ? -6.311 -11.013 -5.778 1.00 58.19 87 TRP A O 1
ATOM 686 N N . SER A 1 88 ? -6.647 -11.280 -7.973 1.00 53.53 88 SER A N 1
ATOM 687 C CA . SER A 1 88 ? -8.111 -11.351 -7.946 1.00 53.53 88 SER A CA 1
ATOM 688 C C . SER A 1 88 ? -8.680 -12.774 -7.963 1.00 53.53 88 SER A C 1
ATOM 690 O O . SER A 1 88 ? -9.833 -12.962 -8.340 1.00 53.53 88 SER A O 1
ATOM 692 N N . THR A 1 89 ? -7.929 -13.784 -7.513 1.00 46.66 89 THR A N 1
ATOM 693 C CA . THR A 1 89 ? -8.486 -15.141 -7.379 1.00 46.66 89 THR A CA 1
ATOM 694 C C . THR A 1 89 ? -8.216 -15.707 -5.991 1.00 46.66 89 THR A C 1
ATOM 696 O O . THR A 1 89 ? -7.195 -16.339 -5.736 1.00 46.66 89 THR A O 1
ATOM 699 N N . GLU A 1 90 ? -9.152 -15.500 -5.067 1.00 52.41 90 GLU A N 1
ATOM 700 C CA . GLU A 1 90 ? -9.449 -16.564 -4.112 1.00 52.41 90 GLU A CA 1
ATOM 701 C C . GLU A 1 90 ? -10.215 -17.636 -4.886 1.00 52.41 90 GLU A C 1
ATOM 703 O O . GLU A 1 90 ? -11.436 -17.582 -5.011 1.00 52.41 90 GLU A O 1
ATOM 708 N N . SER A 1 91 ? -9.516 -18.631 -5.428 1.00 50.81 91 SER A N 1
ATOM 709 C CA . SER A 1 91 ? -10.171 -19.917 -5.621 1.00 50.81 91 SER A CA 1
ATOM 710 C C . SER A 1 91 ? -10.351 -20.507 -4.227 1.00 50.81 91 SER A C 1
ATOM 712 O O . SER A 1 91 ? -9.473 -21.202 -3.713 1.00 50.81 91 SER A O 1
ATOM 714 N N . GLN A 1 92 ? -11.481 -20.182 -3.594 1.00 49.47 92 GLN A N 1
ATOM 715 C CA . GLN A 1 92 ? -12.083 -21.063 -2.606 1.00 49.47 92 GLN A CA 1
ATOM 716 C C . GLN A 1 92 ? -12.352 -22.382 -3.329 1.00 49.47 92 GLN A C 1
ATOM 718 O O . GLN A 1 92 ? -13.420 -22.594 -3.899 1.00 49.47 92 GLN A O 1
ATOM 723 N N . THR A 1 93 ? -11.362 -23.266 -3.357 1.00 45.12 93 THR A N 1
ATOM 724 C CA . THR A 1 93 ? -11.614 -24.669 -3.646 1.00 45.12 93 THR A CA 1
ATOM 725 C C . THR A 1 93 ? -12.260 -25.218 -2.383 1.00 45.12 93 THR A C 1
ATOM 727 O O . THR A 1 93 ? -11.595 -25.701 -1.468 1.00 45.12 93 THR A O 1
ATOM 730 N N . GLY A 1 94 ? -13.575 -25.004 -2.298 1.00 42.53 94 GLY A N 1
ATOM 731 C CA . GLY A 1 94 ? -14.439 -25.685 -1.355 1.00 42.53 94 GLY A CA 1
ATOM 732 C C . GLY A 1 94 ? -14.197 -27.181 -1.477 1.00 42.53 94 GLY A C 1
ATOM 733 O O . GLY A 1 94 ? -14.058 -27.712 -2.579 1.00 42.53 94 GLY A O 1
ATOM 734 N N . GLY A 1 95 ? -14.083 -27.829 -0.322 1.00 48.69 95 GLY A N 1
ATOM 735 C CA . GLY A 1 95 ? -13.923 -29.266 -0.248 1.00 48.69 95 GLY A CA 1
ATOM 736 C C . GLY A 1 95 ? -15.032 -29.990 -1.001 1.00 48.69 95 GLY A C 1
ATOM 737 O O . GLY A 1 95 ? -16.194 -29.578 -1.009 1.00 48.69 95 GLY A O 1
ATOM 738 N N . THR A 1 96 ? -14.657 -31.095 -1.621 1.00 43.03 96 THR A N 1
ATOM 739 C CA . THR A 1 96 ? -15.517 -32.268 -1.752 1.00 43.03 96 THR A CA 1
ATOM 740 C C . THR A 1 96 ? -14.628 -33.496 -1.733 1.00 43.03 96 THR A C 1
ATOM 742 O O . THR A 1 96 ? -13.558 -33.449 -2.380 1.00 43.03 96 THR A O 1
#

pLDDT: mean 75.27, std 15.49, range [40.44, 92.12]